Protein 3AJW (pdb70)

CATH classification: 1.10.287.1700

Sequence (134 aa):
QHGALETLKDLAEKEVDDAARLLGEMRRGCQQAEEQLKMLIDYQNEYRSNLNMGNGIASNRWINYQQFIQTLEKAIEQHRLQLTQWTQKVDLALKSWREKKQRLQAWQTLQDRQTAAALLAENRMDQKKMDEFA

Structure (mmCIF, N/CA/C/O backbone):
data_3AJW
#
_entry.id   3AJW
#
_cell.length_a   52.925
_cell.length_b   52.925
_cell.length_c   192.597
_cell.angle_alpha   90.00
_cell.angle_beta   90.00
_cell.angle_gamma   120.00
#
_symmetry.space_group_name_H-M   'P 65 2 2'
#
loop_
_entity.id
_entity.type
_entity.pdbx_description
1 polymer 'Flagellar fliJ protein'
2 non-polymer 'MERCURY (II) ION'
3 water water
#
loop_
_atom_site.group_PDB
_atom_site.id
_atom_site.type_symbol
_atom_site.label_atom_id
_atom_site.label_alt_id
_atom_site.label_comp_id
_atom_site.label_asym_id
_atom_site.label_entity_id
_atom_site.label_seq_id
_atom_site.pdbx_PDB_ins_code
_atom_site.Cartn_x
_atom_site.Cartn_y
_atom_site.Cartn_z
_atom_site.occupancy
_atom_site.B_iso_or_equiv
_atom_site.auth_seq_id
_atom_site.auth_comp_id
_atom_site.auth_asym_id
_atom_site.auth_atom_id
_atom_site.pdbx_PDB_model_num
ATOM 1 N N . GLN A 1 6 ? 15.521 11.813 76.685 1.00 75.04 3 GLN A N 1
ATOM 2 C CA . GLN A 1 6 ? 15.569 10.342 76.968 1.00 74.97 3 GLN A CA 1
ATOM 3 C C . GLN A 1 6 ? 14.493 9.891 77.932 1.00 74.34 3 GLN A C 1
ATOM 4 O O . GLN A 1 6 ? 13.908 8.836 77.775 1.00 74.56 3 GLN A O 1
ATOM 10 N N . HIS A 1 7 ? 14.270 10.686 78.964 1.00 73.19 4 HIS A N 1
ATOM 11 C CA . HIS A 1 7 ? 13.269 10.365 79.980 1.00 71.45 4 HIS A CA 1
ATOM 12 C C . HIS A 1 7 ? 11.951 9.933 79.309 1.00 68.89 4 HIS A C 1
ATOM 13 O O . HIS A 1 7 ? 11.742 10.133 78.108 1.00 69.23 4 HIS A O 1
ATOM 20 N N . GLY A 1 8 ? 11.069 9.322 80.087 1.00 65.80 5 GLY A N 1
ATOM 21 C CA . GLY A 1 8 ? 9.793 8.914 79.543 1.00 61.48 5 GLY A CA 1
ATOM 22 C C . GLY A 1 8 ? 8.672 9.534 80.355 1.00 58.31 5 GLY A C 1
ATOM 23 O O . GLY A 1 8 ? 8.921 10.349 81.257 1.00 58.74 5 GLY A O 1
ATOM 24 N N . ALA A 1 9 ? 7.436 9.146 80.068 1.00 54.11 6 ALA A N 1
ATOM 25 C CA . ALA A 1 9 ? 6.316 9.694 80.821 1.00 50.44 6 ALA A CA 1
ATOM 26 C C . ALA A 1 9 ? 6.427 9.374 82.310 1.00 47.69 6 ALA A C 1
ATOM 27 O O . ALA A 1 9 ? 6.539 10.267 83.161 1.00 46.96 6 ALA A O 1
ATOM 29 N N . LEU A 1 10 ? 6.407 8.078 82.599 1.00 44.42 7 LEU A N 1
ATOM 30 C CA . LEU A 1 10 ? 6.468 7.572 83.954 1.00 42.63 7 LEU A CA 1
ATOM 31 C C . LEU A 1 10 ? 7.767 7.888 84.666 1.00 41.23 7 LEU A C 1
ATOM 32 O O . LEU A 1 10 ? 7.755 8.403 85.784 1.00 39.32 7 LEU A O 1
ATOM 37 N N . GLU A 1 11 ? 8.884 7.591 84.011 1.00 39.13 8 GLU A N 1
ATOM 38 C CA . GLU A 1 11 ? 10.184 7.798 84.623 1.00 39.58 8 GLU A CA 1
ATOM 39 C C . GLU A 1 11 ? 10.441 9.191 85.168 1.00 37.49 8 GLU A C 1
ATOM 40 O O . GLU A 1 11 ? 10.948 9.332 86.277 1.00 37.51 8 GLU A O 1
ATOM 46 N N . THR A 1 12 ? 10.115 10.217 84.390 1.00 35.89 9 THR A N 1
ATOM 47 C CA . THR A 1 12 ? 10.332 11.588 84.829 1.00 35.26 9 THR A CA 1
ATOM 48 C C . THR A 1 12 ? 9.469 11.876 86.058 1.00 32.78 9 THR A C 1
ATOM 49 O O . THR A 1 12 ? 9.923 12.504 87.013 1.00 33.92 9 THR A O 1
ATOM 53 N N . LEU A 1 13 ? 8.228 11.402 86.027 1.00 29.72 10 LEU A N 1
ATOM 54 C CA . LEU A 1 13 ? 7.296 11.599 87.129 1.00 28.81 10 LEU A CA 1
ATOM 55 C C . LEU A 1 13 ? 7.706 10.783 88.348 1.00 28.01 10 LEU A C 1
ATOM 56 O O . LEU A 1 13 ? 7.574 11.234 89.482 1.00 25.72 10 LEU A O 1
ATOM 61 N N . LYS A 1 14 ? 8.204 9.579 88.104 1.00 27.28 11 LYS A N 1
ATOM 62 C CA . LYS A 1 14 ? 8.640 8.714 89.186 1.00 27.42 11 LYS A CA 1
ATOM 63 C C . LYS A 1 14 ? 9.886 9.315 89.822 1.00 26.34 11 LYS A C 1
ATOM 64 O O . LYS A 1 14 ? 10.032 9.308 91.041 1.00 26.99 11 LYS A O 1
ATOM 70 N N . ASP A 1 15 ? 10.779 9.844 88.992 1.00 24.03 12 ASP A N 1
ATOM 71 C CA . ASP A 1 15 ? 11.998 10.460 89.500 1.00 25.31 12 ASP A CA 1
ATOM 72 C C . ASP A 1 15 ? 11.662 11.653 90.393 1.00 24.11 12 ASP A C 1
ATOM 73 O O . ASP A 1 15 ? 12.303 11.868 91.420 1.00 25.01 12 ASP A O 1
ATOM 78 N N . LEU A 1 16 ? 10.655 12.426 90.007 1.00 21.58 13 LEU A N 1
ATOM 79 C CA . LEU A 1 16 ? 10.267 13.575 90.810 1.00 21.47 13 LEU A CA 1
ATOM 80 C C . LEU A 1 16 ? 9.688 13.101 92.136 1.00 21.57 13 LEU A C 1
ATOM 81 O O . LEU A 1 16 ? 10.017 13.641 93.188 1.00 22.44 13 LEU A O 1
ATOM 86 N N . ALA A 1 17 ? 8.824 12.090 92.075 1.00 20.24 14 ALA A N 1
ATOM 87 C CA . ALA A 1 17 ? 8.194 11.548 93.272 1.00 21.31 14 ALA A CA 1
ATOM 88 C C . ALA A 1 17 ? 9.241 11.026 94.248 1.00 23.06 14 ALA A C 1
ATOM 89 O O . ALA A 1 17 ? 9.112 11.185 95.460 1.00 24.23 14 ALA A O 1
ATOM 91 N N . GLU A 1 18 ? 10.271 10.394 93.702 1.00 22.22 15 GLU A N 1
ATOM 92 C CA . GLU A 1 18 ? 11.352 9.826 94.494 1.00 23.57 15 GLU A CA 1
ATOM 93 C C . GLU A 1 18 ? 12.087 10.953 95.211 1.00 22.09 15 GLU A C 1
ATOM 94 O O . GLU A 1 18 ? 12.425 10.844 96.389 1.00 19.99 15 GLU A O 1
ATOM 100 N N . LYS A 1 19 ? 12.339 12.036 94.486 1.00 21.61 16 LYS A N 1
ATOM 101 C CA . LYS A 1 19 ? 13.021 13.184 95.063 1.00 22.79 16 LYS A CA 1
ATOM 102 C C . LYS A 1 19 ? 12.166 13.829 96.150 1.00 20.62 16 LYS A C 1
ATOM 103 O O . LYS A 1 19 ? 12.686 14.264 97.178 1.00 19.18 16 LYS A O 1
ATOM 109 N N . GLU A 1 20 ? 10.857 13.897 95.919 1.00 18.27 17 GLU A N 1
ATOM 110 C CA . GLU A 1 20 ? 9.945 14.472 96.903 1.00 19.92 17 GLU A CA 1
ATOM 111 C C . GLU A 1 20 ? 9.986 13.631 98.178 1.00 20.19 17 GLU A C 1
ATOM 112 O O . GLU A 1 20 ? 9.966 14.167 99.292 1.00 20.71 17 GLU A O 1
ATOM 118 N N . VAL A 1 21 ? 10.049 12.312 98.003 1.00 19.40 18 VAL A N 1
ATOM 119 C CA . VAL A 1 21 ? 10.117 11.375 99.127 1.00 18.46 18 VAL A CA 1
ATOM 120 C C . VAL A 1 21 ? 11.385 11.601 99.941 1.00 16.60 18 VAL A C 1
ATOM 121 O O . VAL A 1 21 ? 11.341 11.699 101.169 1.00 17.05 18 VAL A O 1
ATOM 125 N N . ASP A 1 22 ? 12.516 11.663 99.248 1.00 17.07 19 ASP A N 1
ATOM 126 C CA . ASP A 1 22 ? 13.800 11.881 99.906 1.00 18.61 19 ASP A CA 1
ATOM 127 C C . ASP A 1 22 ? 13.786 13.206 100.652 1.00 17.35 19 ASP A C 1
ATOM 128 O O . ASP A 1 22 ? 14.246 13.289 101.785 1.00 16.28 19 ASP A O 1
ATOM 133 N N . ASP A 1 23 ? 13.270 14.240 99.995 1.00 17.04 20 ASP A N 1
ATOM 134 C CA . ASP A 1 23 ? 13.170 15.562 100.603 1.00 18.95 20 ASP A CA 1
ATOM 135 C C . ASP A 1 23 ? 12.313 15.492 101.867 1.00 17.23 20 ASP A C 1
ATOM 136 O O . ASP A 1 23 ? 12.673 16.043 102.907 1.00 17.36 20 ASP A O 1
ATOM 141 N N . ALA A 1 24 ? 11.181 14.801 101.773 1.00 16.03 21 ALA A N 1
ATOM 142 C CA . ALA A 1 24 ? 10.271 14.684 102.910 1.00 14.85 21 ALA A CA 1
ATOM 143 C C . ALA A 1 24 ? 10.907 13.937 104.082 1.00 15.31 21 ALA A C 1
ATOM 144 O O . ALA A 1 24 ? 10.704 14.304 105.243 1.00 15.71 21 ALA A O 1
ATOM 146 N N . ALA A 1 25 ? 11.682 12.899 103.781 1.00 14.19 22 ALA A N 1
ATOM 147 C CA . ALA A 1 25 ? 12.361 12.130 104.823 1.00 16.94 22 ALA A CA 1
ATOM 148 C C . ALA A 1 25 ? 13.390 13.015 105.536 1.00 16.24 22 ALA A C 1
ATOM 149 O O . ALA A 1 25 ? 13.536 12.955 106.755 1.00 16.85 22 ALA A O 1
ATOM 151 N N . ARG A 1 26 ? 14.117 13.829 104.782 1.00 16.91 23 ARG A N 1
ATOM 152 C CA . ARG A 1 26 ? 15.086 14.706 105.428 1.00 21.74 23 ARG A CA 1
ATOM 153 C C . ARG A 1 26 ? 14.370 15.743 106.277 1.00 18.26 23 ARG A C 1
ATOM 154 O O . ARG A 1 26 ? 14.815 16.067 107.375 1.00 18.80 23 ARG A O 1
ATOM 162 N N . LEU A 1 27 ? 13.257 16.261 105.773 1.00 16.94 24 LEU A N 1
ATOM 163 C CA . LEU A 1 27 ? 12.505 17.248 106.534 1.00 16.58 24 LEU A CA 1
ATOM 164 C C . LEU A 1 27 ? 12.033 16.581 107.825 1.00 16.86 24 LEU A C 1
ATOM 165 O O . LEU A 1 27 ? 12.131 17.157 108.912 1.00 16.57 24 LEU A O 1
ATOM 170 N N . LEU A 1 28 ? 11.528 15.357 107.705 1.00 16.29 25 LEU A N 1
ATOM 171 C CA . LEU A 1 28 ? 11.051 14.636 108.878 1.00 17.51 25 LEU A CA 1
ATOM 172 C C . LEU A 1 28 ? 12.199 14.472 109.862 1.00 17.01 25 LEU A C 1
ATOM 173 O O . LEU A 1 28 ? 12.021 14.660 111.061 1.00 18.38 25 LEU A O 1
ATOM 178 N N . GLY A 1 29 ? 13.381 14.144 109.344 1.00 17.79 26 GLY A N 1
ATOM 179 C CA . GLY A 1 29 ? 14.550 13.978 110.195 1.00 16.27 26 GLY A CA 1
ATOM 180 C C . GLY A 1 29 ? 14.887 15.249 110.957 1.00 16.87 26 GLY A C 1
ATOM 181 O O . GLY A 1 29 ? 15.206 15.213 112.147 1.00 15.13 26 GLY A O 1
ATOM 182 N N . GLU A 1 30 ? 14.838 16.381 110.262 1.00 16.42 27 GLU A N 1
ATOM 183 C CA . GLU A 1 30 ? 15.123 17.664 110.887 1.00 15.94 27 GLU A CA 1
ATOM 184 C C . GLU A 1 30 ? 14.088 17.958 111.979 1.00 15.31 27 GLU A C 1
ATOM 185 O O . GLU A 1 30 ? 14.436 18.363 113.085 1.00 14.40 27 GLU A O 1
ATOM 191 N N . MET A 1 31 ? 12.814 17.745 111.676 1.00 12.26 28 MET A N 1
ATOM 192 C CA . MET A 1 31 ? 11.768 17.999 112.666 1.00 15.18 28 MET A CA 1
ATOM 193 C C . MET A 1 31 ? 11.900 17.109 113.905 1.00 18.22 28 MET A C 1
ATOM 194 O O . MET A 1 31 ? 11.713 17.565 115.038 1.00 16.85 28 MET A O 1
ATOM 199 N N . ARG A 1 32 ? 12.236 15.841 113.693 1.00 18.03 29 ARG A N 1
ATOM 200 C CA . ARG A 1 32 ? 12.382 14.922 114.813 1.00 18.98 29 ARG A CA 1
ATOM 201 C C . ARG A 1 32 ? 13.565 15.287 115.704 1.00 17.76 29 ARG A C 1
ATOM 202 O O . ARG A 1 32 ? 13.459 15.245 116.927 1.00 17.06 29 ARG A O 1
ATOM 210 N N . ARG A 1 33 ? 14.696 15.625 115.091 1.00 19.52 30 ARG A N 1
ATOM 211 C CA . ARG A 1 33 ? 15.872 16.001 115.858 1.00 20.06 30 ARG A CA 1
ATOM 212 C C . ARG A 1 33 ? 15.573 17.268 116.643 1.00 19.90 30 ARG A C 1
ATOM 213 O O . ARG A 1 33 ? 15.998 17.415 117.788 1.00 18.78 30 ARG A O 1
ATOM 221 N N . GLY A 1 34 ? 14.826 18.178 116.027 1.00 17.48 31 GLY A N 1
ATOM 222 C CA . GLY A 1 34 ? 14.483 19.415 116.699 1.00 16.23 31 GLY A CA 1
ATOM 223 C C . GLY A 1 34 ? 13.571 19.190 117.890 1.00 16.53 31 GLY A C 1
ATOM 224 O O . GLY A 1 34 ? 13.749 19.811 118.942 1.00 15.17 31 GLY A O 1
ATOM 225 N N . CYS A 1 35 ? 12.599 18.294 117.719 1.00 13.92 32 CYS A N 1
ATOM 226 C CA . CYS A 1 35 ? 11.623 17.970 118.767 1.00 16.99 32 CYS A CA 1
ATOM 227 C C . CYS A 1 35 ? 12.288 17.270 119.951 1.00 16.23 32 CYS A C 1
ATOM 228 O O . CYS A 1 35 ? 11.924 17.495 121.106 1.00 14.49 32 CYS A O 1
ATOM 231 N N . GLN A 1 36 ? 13.260 16.416 119.647 1.00 18.17 33 GLN A N 1
ATOM 232 C CA . GLN A 1 36 ? 14.007 15.683 120.664 1.00 20.02 33 GLN A CA 1
ATOM 233 C C . GLN A 1 36 ? 14.895 16.641 121.465 1.00 21.11 33 GLN A C 1
ATOM 234 O O . GLN A 1 36 ? 15.057 16.495 122.677 1.00 19.85 33 GLN A O 1
ATOM 240 N N . GLN A 1 37 ? 15.484 17.613 120.782 1.00 20.82 34 GLN A N 1
ATOM 241 C CA . GLN A 1 37 ? 16.340 18.572 121.464 1.00 22.92 34 GLN A CA 1
ATOM 242 C C . GLN A 1 37 ? 15.486 19.503 122.333 1.00 20.89 34 GLN A C 1
ATOM 243 O O . GLN A 1 37 ? 15.869 19.842 123.451 1.00 22.93 34 GLN A O 1
ATOM 249 N N . ALA A 1 38 ? 14.320 19.897 121.830 1.00 20.81 35 ALA A N 1
ATOM 250 C CA . ALA A 1 38 ? 13.424 20.776 122.583 1.00 21.21 35 ALA A CA 1
ATOM 251 C C . ALA A 1 38 ? 12.977 20.104 123.880 1.00 22.89 35 ALA A C 1
ATOM 252 O O . ALA A 1 38 ? 12.816 20.754 124.909 1.00 20.53 35 ALA A O 1
ATOM 254 N N . GLU A 1 39 ? 12.771 18.794 123.819 1.00 23.63 36 GLU A N 1
ATOM 255 C CA . GLU A 1 39 ? 12.336 18.035 124.982 1.00 25.74 36 GLU A CA 1
ATOM 256 C C . GLU A 1 39 ? 13.475 17.896 125.997 1.00 27.35 36 GLU A C 1
ATOM 257 O O . GLU A 1 39 ? 13.238 17.922 127.206 1.00 28.24 36 GLU A O 1
ATOM 263 N N . GLU A 1 40 ? 14.704 17.760 125.501 1.00 27.92 37 GLU A N 1
ATOM 264 C CA . GLU A 1 40 ? 15.874 17.628 126.365 1.00 29.84 37 GLU A CA 1
ATOM 265 C C . GLU A 1 40 ? 16.110 18.950 127.083 1.00 29.38 37 GLU A C 1
ATOM 266 O O . GLU A 1 40 ? 16.434 18.971 128.270 1.00 29.74 37 GLU A O 1
ATOM 272 N N . GLN A 1 41 ? 15.956 20.054 126.358 1.00 25.76 38 GLN A N 1
ATOM 273 C CA . GLN A 1 41 ? 16.144 21.371 126.955 1.00 25.73 38 GLN A CA 1
ATOM 274 C C . GLN A 1 41 ? 15.080 21.611 128.025 1.00 26.64 38 GLN A C 1
ATOM 275 O O . GLN A 1 41 ? 15.378 22.128 129.100 1.00 25.73 38 GLN A O 1
ATOM 281 N N . LEU A 1 42 ? 13.837 21.245 127.721 1.00 25.33 39 LEU A N 1
ATOM 282 C CA . LEU A 1 42 ? 12.744 21.413 128.673 1.00 27.82 39 LEU A CA 1
ATOM 283 C C . LEU A 1 42 ? 13.020 20.552 129.902 1.00 30.38 39 LEU A C 1
ATOM 284 O O . LEU A 1 42 ? 12.835 20.988 131.039 1.00 29.89 39 LEU A O 1
ATOM 289 N N . LYS A 1 43 ? 13.467 19.328 129.654 1.00 31.71 40 LYS A N 1
ATOM 290 C CA . LYS A 1 43 ? 13.786 18.383 130.713 1.00 34.21 40 LYS A CA 1
ATOM 291 C C . LYS A 1 43 ? 14.816 18.952 131.682 1.00 33.31 40 LYS A C 1
ATOM 292 O O . LYS A 1 43 ? 14.633 18.889 132.895 1.00 34.05 40 LYS A O 1
ATOM 298 N N . MET A 1 44 ? 15.896 19.504 131.140 1.00 32.61 41 MET A N 1
ATOM 299 C CA . MET A 1 44 ? 16.957 20.088 131.949 1.00 34.74 41 MET A CA 1
ATOM 300 C C . MET A 1 44 ? 16.423 21.175 132.872 1.00 34.08 41 MET A C 1
ATOM 301 O O . MET A 1 44 ? 16.826 21.267 134.031 1.00 32.39 41 MET A O 1
ATOM 306 N N . LEU A 1 45 ? 15.524 22.004 132.352 1.00 31.14 42 LEU A N 1
ATOM 307 C CA . LEU A 1 45 ? 14.958 23.085 133.149 1.00 32.07 42 LEU A CA 1
ATOM 308 C C . LEU A 1 45 ? 14.112 22.559 134.295 1.00 32.07 42 LEU A C 1
ATOM 309 O O . LEU A 1 45 ? 14.186 23.068 135.411 1.00 30.48 42 LEU A O 1
ATOM 314 N N . ILE A 1 46 ? 13.313 21.536 134.025 1.00 3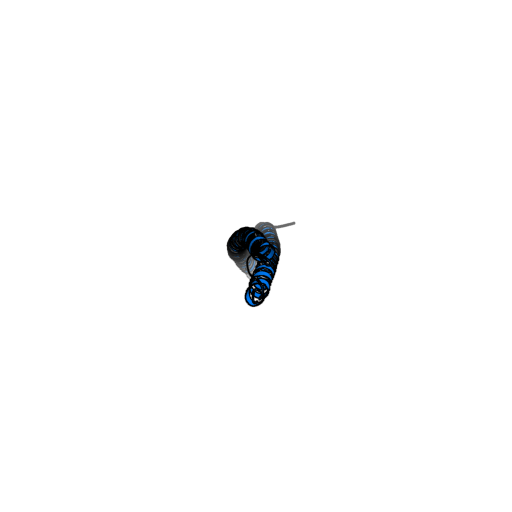3.00 43 ILE A N 1
ATOM 315 C CA . ILE A 1 46 ? 12.473 20.975 135.070 1.00 37.69 43 ILE A CA 1
ATOM 316 C C . ILE A 1 46 ? 13.325 20.313 136.154 1.00 38.90 43 ILE A C 1
ATOM 317 O O . ILE A 1 46 ? 12.960 20.336 137.328 1.00 39.49 43 ILE A O 1
ATOM 322 N N . ASP A 1 47 ? 14.462 19.737 135.769 1.00 39.35 44 ASP A N 1
ATOM 323 C CA . ASP A 1 47 ? 15.349 19.117 136.747 1.00 41.86 44 ASP A CA 1
ATOM 324 C C . ASP A 1 47 ? 15.993 20.219 137.579 1.00 43.91 44 ASP A C 1
ATOM 325 O O . ASP A 1 47 ? 16.124 20.099 138.797 1.00 45.41 44 ASP A O 1
ATOM 330 N N . TYR A 1 48 ? 16.400 21.290 136.905 1.00 45.29 45 TYR A N 1
ATOM 331 C CA . TYR A 1 48 ? 17.019 22.428 137.569 1.00 47.46 45 TYR A CA 1
ATOM 332 C C . TYR A 1 48 ? 16.029 22.938 138.606 1.00 47.51 45 TYR A C 1
ATOM 333 O O . TYR A 1 48 ? 16.400 23.275 139.729 1.00 47.16 45 TYR A O 1
ATOM 342 N N . GLN A 1 49 ? 14.759 22.972 138.218 1.00 48.24 46 GLN A N 1
ATOM 343 C CA . GLN A 1 49 ? 13.700 23.436 139.098 1.00 48.98 46 GLN A CA 1
ATOM 344 C C . GLN A 1 49 ? 13.560 22.542 140.321 1.00 51.02 46 GLN A C 1
ATOM 345 O O . GLN A 1 49 ? 13.553 23.025 141.452 1.00 50.79 46 GLN A O 1
ATOM 351 N N . ASN A 1 50 ? 13.438 21.238 140.094 1.00 52.26 47 ASN A N 1
ATOM 352 C CA . ASN A 1 50 ? 13.286 20.305 141.201 1.00 53.82 47 ASN A CA 1
ATOM 353 C C . ASN A 1 50 ? 14.475 20.325 142.154 1.00 54.26 47 ASN A C 1
ATOM 354 O O . ASN A 1 50 ? 14.293 20.389 143.368 1.00 54.28 47 ASN A O 1
ATOM 359 N N . GLU A 1 51 ? 15.686 20.275 141.609 1.00 55.42 48 GLU A N 1
ATOM 360 C CA . GLU A 1 51 ? 16.890 20.294 142.433 1.00 56.91 48 GLU A CA 1
ATOM 361 C C . GLU A 1 51 ? 16.929 21.580 143.244 1.00 58.69 48 GLU A C 1
ATOM 362 O O . GLU A 1 51 ? 17.342 21.586 144.404 1.00 58.64 48 GLU A O 1
ATOM 364 N N . TYR A 1 52 ? 16.500 22.670 142.621 1.00 60.35 49 TYR A N 1
ATOM 365 C CA . TYR A 1 52 ? 16.477 23.965 143.280 1.00 61.81 49 TYR A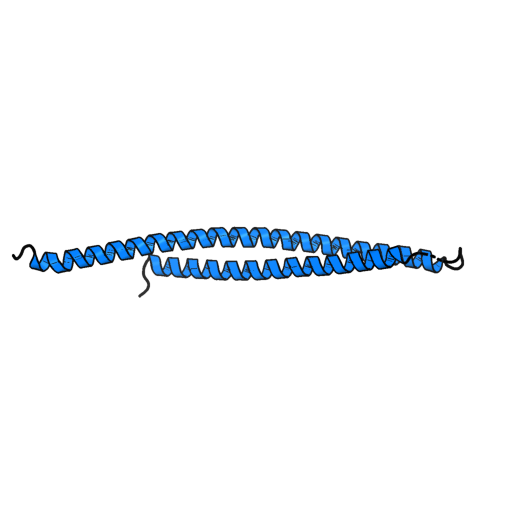 CA 1
ATOM 366 C C . TYR A 1 52 ? 15.473 23.916 144.426 1.00 63.56 49 TYR A C 1
ATOM 367 O O . TYR A 1 52 ? 15.710 24.470 145.496 1.00 63.77 49 TYR A O 1
ATOM 376 N N . ARG A 1 53 ? 14.352 23.241 144.192 1.00 65.61 50 ARG A N 1
ATOM 377 C CA . ARG A 1 53 ? 13.307 23.115 145.200 1.00 67.68 50 ARG A CA 1
ATOM 378 C C . ARG A 1 53 ? 13.683 22.166 146.337 1.00 69.17 50 ARG A C 1
ATOM 379 O O . ARG A 1 53 ? 13.732 22.573 147.496 1.00 69.64 50 ARG A O 1
ATOM 387 N N . SER A 1 54 ? 13.933 20.901 146.003 1.00 70.89 51 SER A N 1
ATOM 388 C CA . SER A 1 54 ? 14.314 19.888 146.989 1.00 72.30 51 SER A CA 1
ATOM 389 C C . SER A 1 54 ? 15.361 20.472 147.937 1.00 72.89 51 SER A C 1
ATOM 390 O O . SER A 1 54 ? 15.510 20.033 149.083 1.00 73.11 51 SER A O 1
ATOM 393 N N . ASN A 1 55 ? 16.065 21.478 147.423 1.00 73.28 52 ASN A N 1
ATOM 394 C CA . ASN A 1 55 ? 17.144 22.211 148.091 1.00 73.56 52 ASN A CA 1
ATOM 395 C C . ASN A 1 55 ? 16.713 23.327 149.030 1.00 73.42 52 ASN A C 1
ATOM 396 O O . ASN A 1 55 ? 17.488 23.749 149.893 1.00 73.80 52 ASN A O 1
ATOM 401 N N . LEU A 1 56 ? 15.509 23.844 148.828 1.00 72.22 53 LEU A N 1
ATOM 402 C CA . LEU A 1 56 ? 15.044 24.960 149.619 1.00 70.88 53 LEU A CA 1
ATOM 403 C C . LEU A 1 56 ? 14.761 24.611 151.078 1.00 70.20 53 LEU A C 1
ATOM 404 O O . LEU A 1 56 ? 13.732 25.020 151.624 1.00 70.66 53 LEU A O 1
ATOM 409 N N . ASN A 1 57 ? 15.651 23.849 151.714 1.00 69.00 54 ASN A N 1
ATOM 410 C CA . ASN A 1 57 ? 15.446 23.544 153.123 1.00 67.94 54 ASN A CA 1
ATOM 411 C C . ASN A 1 57 ? 16.719 23.779 153.918 1.00 68.01 54 ASN A C 1
ATOM 412 O O . ASN A 1 57 ? 16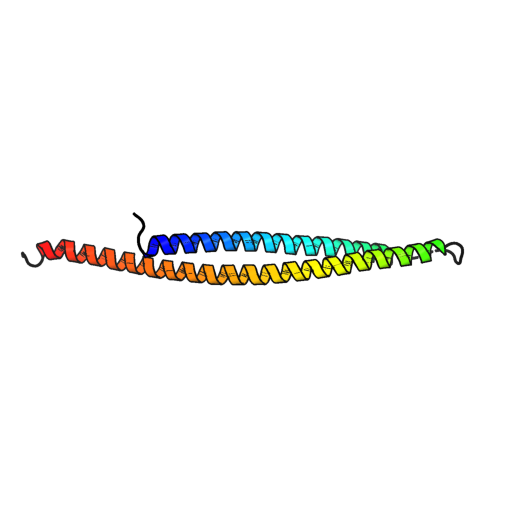.648 24.355 155.040 1.00 68.12 54 ASN A O 1
ATOM 417 N N . MET A 1 60 ? 16.753 29.004 156.288 1.00 80.62 57 MET A N 1
ATOM 418 C CA . MET A 1 60 ? 17.581 28.899 157.481 1.00 80.46 57 MET A CA 1
ATOM 419 C C . MET A 1 60 ? 17.029 29.804 158.568 1.00 79.97 57 MET A C 1
ATOM 420 O O . MET A 1 60 ? 16.460 29.326 159.554 1.00 80.51 57 MET A O 1
ATOM 425 N N . GLY A 1 61 ? 17.170 31.114 158.372 1.00 78.84 58 GLY A N 1
ATOM 426 C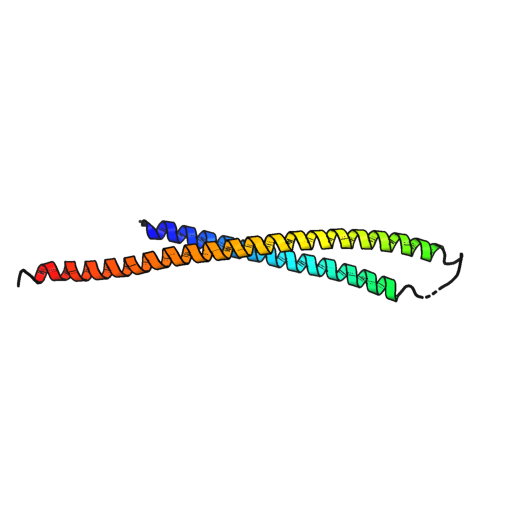 CA . GLY A 1 61 ? 16.670 32.058 159.359 1.00 77.61 58 GLY A CA 1
ATOM 427 C C . GLY A 1 61 ? 15.359 32.719 158.999 1.00 76.63 58 GLY A C 1
ATOM 428 O O . GLY A 1 61 ? 14.672 32.286 158.081 1.00 77.02 58 GLY A O 1
ATOM 429 N N . ASN A 1 62 ? 15.002 33.754 159.753 1.00 75.31 59 ASN A N 1
ATOM 430 C CA . ASN A 1 62 ? 13.755 34.507 159.538 1.00 73.60 59 ASN A CA 1
ATOM 431 C C . ASN A 1 62 ? 14.050 35.725 158.647 1.00 71.80 59 ASN A C 1
ATOM 432 O O . ASN A 1 62 ? 14.502 35.565 157.505 1.00 71.82 59 ASN A O 1
ATOM 437 N N . GLY A 1 63 ? 13.805 36.931 159.163 1.00 69.30 60 GLY A N 1
ATOM 438 C CA . GLY A 1 63 ? 14.080 38.117 158.374 1.00 66.28 60 GLY A CA 1
ATOM 439 C C . GLY A 1 63 ? 15.522 38.148 157.900 1.00 63.98 60 GLY A C 1
ATOM 440 O O . GLY A 1 63 ? 15.858 38.789 156.906 1.00 63.41 60 GLY A O 1
ATOM 441 N N . ILE A 1 64 ? 16.374 37.431 158.623 1.00 62.39 61 ILE A N 1
ATOM 442 C CA . ILE A 1 64 ? 17.793 37.343 158.306 1.00 60.22 61 ILE A CA 1
ATOM 443 C C . ILE A 1 64 ? 18.012 36.638 156.976 1.00 57.81 61 ILE A C 1
ATOM 444 O O . ILE A 1 64 ? 18.866 37.037 156.187 1.00 58.50 61 ILE A O 1
ATOM 449 N N . ALA A 1 65 ? 17.244 35.580 156.740 1.00 53.89 62 ALA A N 1
ATOM 450 C CA . ALA A 1 65 ? 17.342 34.814 155.505 1.00 49.68 62 ALA A CA 1
ATOM 451 C C . ALA A 1 65 ? 16.215 35.259 154.587 1.00 46.63 62 ALA A C 1
ATOM 452 O O . ALA A 1 65 ? 15.775 34.521 153.706 1.00 45.09 62 ALA A O 1
ATOM 454 N N . SER A 1 66 ? 15.750 36.481 154.817 1.00 42.51 63 SER A N 1
ATOM 455 C CA . SER A 1 66 ? 14.678 37.061 154.026 1.00 38.22 63 SER A CA 1
ATOM 456 C C . SER A 1 66 ? 15.169 37.218 152.594 1.00 36.19 63 SER A C 1
ATOM 457 O O . SER A 1 66 ? 14.420 36.997 151.643 1.00 34.78 63 SER A O 1
ATOM 460 N N . ASN A 1 67 ? 16.435 37.601 152.452 1.00 33.55 64 ASN A N 1
ATOM 461 C CA . ASN A 1 67 ? 17.036 37.776 151.137 1.00 33.02 64 ASN A CA 1
ATOM 462 C C . ASN A 1 67 ? 16.883 36.475 150.356 1.00 32.14 64 ASN A C 1
ATOM 463 O O . ASN A 1 67 ? 16.760 36.478 149.134 1.00 28.12 64 ASN A O 1
ATOM 468 N N . ARG A 1 68 ? 16.879 35.366 151.087 1.00 32.52 65 ARG A N 1
ATOM 469 C CA . ARG A 1 68 ? 16.734 34.041 150.499 1.00 34.39 65 ARG A CA 1
ATOM 470 C C . ARG A 1 68 ? 15.318 33.812 149.980 1.00 33.07 65 ARG A C 1
ATOM 471 O O . ARG A 1 68 ? 15.131 33.305 148.873 1.00 31.22 65 ARG A O 1
ATOM 479 N N . TRP A 1 69 ? 14.323 34.171 150.789 1.00 31.96 66 TRP A N 1
ATOM 480 C CA . TRP A 1 69 ? 12.930 34.018 150.383 1.00 31.24 66 TRP A CA 1
ATOM 481 C C . TRP A 1 69 ? 12.745 34.830 149.107 1.00 29.75 66 TRP A C 1
ATOM 482 O O . TRP A 1 69 ? 12.121 34.374 148.147 1.00 29.35 66 TRP A O 1
ATOM 493 N N . ILE A 1 70 ? 13.301 36.040 149.110 1.00 27.18 67 ILE A N 1
ATOM 494 C CA . ILE A 1 70 ? 13.205 36.940 147.968 1.00 27.24 67 ILE A CA 1
ATOM 495 C C . ILE A 1 70 ? 13.868 36.359 146.723 1.00 27.51 67 ILE A C 1
ATOM 496 O O . ILE A 1 70 ? 13.263 36.343 145.653 1.00 26.82 67 ILE A O 1
ATOM 501 N N . ASN A 1 71 ? 15.107 35.887 146.870 1.00 27.40 68 ASN A N 1
ATOM 502 C CA . ASN A 1 71 ? 15.843 35.302 145.756 1.00 29.73 68 ASN A CA 1
ATOM 503 C C . ASN A 1 71 ? 15.052 34.128 145.204 1.00 31.06 68 ASN A C 1
ATOM 504 O O . ASN A 1 71 ? 14.948 33.943 143.993 1.00 30.45 68 ASN A O 1
ATOM 509 N N . TYR A 1 72 ? 14.507 33.330 146.114 1.00 32.01 69 TYR A N 1
ATOM 510 C CA . TYR A 1 72 ? 13.726 32.163 145.743 1.00 33.77 69 TYR A CA 1
ATOM 511 C C . TYR A 1 72 ? 12.569 32.531 144.823 1.00 33.05 69 TYR A C 1
ATOM 512 O O . TYR A 1 72 ? 12.426 31.968 143.737 1.00 32.09 69 TYR A O 1
ATOM 521 N N . GLN A 1 73 ? 11.744 33.477 145.262 1.00 33.42 70 GLN A N 1
ATOM 522 C CA . GLN A 1 73 ? 10.593 33.906 144.480 1.00 35.03 70 GLN A CA 1
ATOM 523 C C . GLN A 1 73 ? 10.969 34.415 143.103 1.00 35.17 70 GLN A C 1
ATOM 524 O O . GLN A 1 73 ? 10.352 34.044 142.108 1.00 35.12 70 GLN A O 1
ATOM 530 N N . GLN A 1 74 ? 11.976 35.276 143.045 1.00 34.91 71 GLN A N 1
ATOM 531 C CA . GLN A 1 74 ? 12.406 35.829 141.776 1.00 33.67 71 GLN A CA 1
ATOM 532 C C . GLN A 1 74 ? 12.919 34.754 140.829 1.00 32.28 71 GLN A C 1
ATOM 533 O O . GLN A 1 74 ? 12.567 34.734 139.649 1.00 31.40 71 GLN A O 1
ATOM 539 N N . PHE A 1 75 ? 13.746 33.853 141.339 1.00 31.36 72 PHE A N 1
ATOM 540 C CA . PHE A 1 75 ? 14.289 32.811 140.484 1.00 31.10 72 PHE A CA 1
ATOM 541 C C . PHE A 1 75 ? 13.236 31.833 139.965 1.00 30.77 72 PHE A C 1
ATOM 542 O O . PHE A 1 75 ? 13.208 31.504 138.777 1.00 30.22 72 PHE A O 1
ATOM 550 N N . ILE A 1 76 ? 12.377 31.364 140.859 1.00 30.24 73 ILE A N 1
ATOM 551 C CA . ILE A 1 76 ? 11.341 30.417 140.483 1.00 31.27 73 ILE A CA 1
ATOM 552 C C . ILE A 1 76 ? 10.452 31.004 139.381 1.00 30.44 73 ILE A C 1
ATOM 553 O O . ILE A 1 76 ? 10.087 30.313 138.429 1.00 28.31 73 ILE A O 1
ATOM 558 N N . GLN A 1 77 ? 10.113 32.282 139.511 1.00 29.51 74 GLN A N 1
ATOM 559 C CA . GLN A 1 77 ? 9.294 32.951 138.511 1.00 30.52 74 GLN A CA 1
ATOM 560 C C . GLN A 1 77 ? 10.047 33.023 137.185 1.00 28.59 74 GLN A C 1
ATOM 561 O O . GLN A 1 77 ? 9.464 32.854 136.119 1.00 26.70 74 GLN A O 1
ATOM 567 N N . THR A 1 78 ? 11.347 33.282 137.254 1.00 24.94 75 THR A N 1
ATOM 568 C CA . THR A 1 78 ? 12.147 33.384 136.044 1.00 26.57 75 THR A CA 1
ATOM 569 C C . THR A 1 78 ? 12.246 32.014 135.383 1.00 24.95 75 THR A C 1
ATOM 570 O O . THR A 1 78 ? 12.111 31.888 134.166 1.00 22.83 75 THR A O 1
ATOM 574 N N . LEU A 1 79 ? 12.467 30.989 136.198 1.00 25.17 76 LEU A N 1
ATOM 575 C CA . LEU A 1 79 ? 12.572 29.633 135.688 1.00 26.16 76 LEU A CA 1
ATOM 576 C C . LEU A 1 79 ? 11.238 29.156 135.099 1.00 28.00 76 LEU A C 1
ATOM 577 O O . LEU A 1 79 ? 11.210 28.551 134.025 1.00 26.28 76 LEU A O 1
ATOM 582 N N . GLU A 1 80 ? 10.136 29.426 135.795 1.00 27.55 77 GLU A N 1
ATOM 583 C CA . GLU A 1 80 ? 8.827 29.004 135.304 1.00 31.12 77 GLU A CA 1
ATOM 584 C C . GLU A 1 80 ? 8.561 29.616 133.939 1.00 31.60 77 GLU A C 1
ATOM 585 O O . GLU A 1 80 ? 7.962 28.991 133.063 1.00 31.88 77 GLU A O 1
ATOM 591 N N . LYS A 1 81 ? 9.011 30.852 133.773 1.00 31.36 78 LYS A N 1
ATOM 592 C CA . LYS A 1 81 ? 8.852 31.577 132.523 1.00 31.14 78 LYS A CA 1
ATOM 593 C C . LYS A 1 81 ? 9.580 30.842 131.401 1.00 30.69 78 LYS A C 1
ATOM 594 O O . LYS A 1 81 ? 9.061 30.687 130.291 1.00 29.96 78 LYS A O 1
ATOM 600 N N . ALA A 1 82 ? 10.796 30.400 131.701 1.00 27.77 79 ALA A N 1
ATOM 601 C CA . ALA A 1 82 ? 11.606 29.679 130.733 1.00 26.63 79 ALA A CA 1
ATOM 602 C C . ALA A 1 82 ? 10.926 28.355 130.391 1.00 24.88 79 ALA A C 1
ATOM 603 O O . ALA A 1 82 ? 10.837 27.969 129.230 1.00 22.65 79 ALA A O 1
ATOM 605 N N . ILE A 1 83 ? 10.446 27.665 131.418 1.00 24.82 80 ILE A N 1
ATOM 606 C CA . ILE A 1 83 ? 9.778 26.388 131.225 1.00 25.02 80 ILE A CA 1
ATOM 607 C C . ILE A 1 83 ? 8.552 26.530 130.330 1.00 25.44 80 ILE A C 1
ATOM 608 O O . ILE A 1 83 ? 8.341 25.711 129.440 1.00 23.55 80 ILE A O 1
ATOM 613 N N . GLU A 1 84 ? 7.760 27.578 130.544 1.00 25.32 81 GLU A N 1
ATOM 614 C CA . GLU A 1 84 ? 6.568 27.795 129.733 1.00 27.40 81 GLU A CA 1
ATOM 615 C C . GLU A 1 84 ? 6.932 27.998 128.264 1.00 27.16 81 GLU A C 1
ATOM 616 O O . GLU A 1 84 ? 6.288 27.438 127.374 1.00 26.46 81 GLU A O 1
ATOM 622 N N . GLN A 1 85 ? 7.957 28.804 128.006 1.00 25.23 82 GLN A N 1
ATOM 623 C CA . GLN A 1 85 ? 8.375 29.046 126.631 1.00 26.17 82 GLN A CA 1
ATOM 624 C C . GLN A 1 85 ? 8.900 27.778 125.963 1.00 22.28 82 GLN A C 1
ATOM 625 O O . GLN A 1 85 ? 8.647 27.541 124.784 1.00 21.80 82 GLN A O 1
ATOM 631 N N . HIS A 1 86 ? 9.641 26.969 126.709 1.00 19.67 83 HIS A N 1
ATOM 632 C CA . HIS A 1 86 ? 10.178 25.738 126.147 1.00 22.47 83 HIS A CA 1
ATOM 633 C C . HIS A 1 86 ? 9.081 24.703 125.933 1.00 24.29 83 HIS A C 1
ATOM 634 O O . HIS A 1 86 ? 9.139 23.914 124.987 1.00 24.76 83 HIS A O 1
ATOM 641 N N . ARG A 1 87 ? 8.078 24.709 126.803 1.00 24.65 84 ARG A N 1
ATOM 642 C CA . ARG A 1 87 ? 6.963 23.782 126.653 1.00 26.06 84 ARG A CA 1
ATOM 643 C C . ARG A 1 87 ? 6.281 24.171 125.347 1.00 24.92 84 ARG A C 1
ATOM 644 O O . ARG A 1 87 ? 5.952 23.321 124.530 1.00 24.30 84 ARG A O 1
ATOM 652 N N . LEU A 1 88 ? 6.093 25.471 125.148 1.00 24.33 85 LEU A N 1
ATOM 653 C CA . LEU A 1 88 ? 5.467 25.965 123.931 1.00 23.84 85 LEU A CA 1
ATOM 654 C C . LEU A 1 88 ? 6.272 25.559 122.694 1.00 23.67 85 LEU A C 1
ATOM 655 O O . LEU A 1 88 ? 5.701 25.121 121.692 1.00 22.65 85 LEU A O 1
ATOM 660 N N . GLN A 1 89 ? 7.593 25.707 122.767 1.00 22.17 86 GLN A N 1
ATOM 661 C CA . GLN A 1 89 ? 8.454 25.340 121.647 1.00 22.10 86 GLN A CA 1
ATOM 662 C C . GLN A 1 89 ? 8.317 23.853 121.311 1.00 20.87 86 GLN A C 1
ATOM 663 O O . GLN A 1 89 ? 8.304 23.480 120.145 1.00 20.12 86 GLN A O 1
ATOM 669 N N . LEU A 1 90 ? 8.229 23.011 122.338 1.00 22.02 87 LEU A N 1
ATOM 670 C CA . LEU A 1 90 ? 8.087 21.570 122.139 1.00 21.69 87 LEU A CA 1
ATOM 671 C C . LEU A 1 90 ? 6.767 21.294 121.424 1.00 22.29 87 LEU A C 1
ATOM 672 O O . LEU A 1 90 ? 6.692 20.443 120.540 1.00 20.55 87 LEU A O 1
ATOM 677 N N . THR A 1 91 ? 5.727 22.018 121.821 1.00 21.09 88 THR A N 1
ATOM 678 C CA . THR A 1 91 ? 4.421 21.877 121.194 1.00 22.26 88 THR A CA 1
ATOM 679 C C . THR A 1 91 ? 4.542 22.209 119.702 1.00 21.29 88 THR A C 1
ATOM 680 O O . THR A 1 91 ? 3.951 21.543 118.852 1.00 18.89 88 THR A O 1
ATOM 684 N N . GLN A 1 92 ? 5.316 23.242 119.387 1.00 19.02 89 GLN A N 1
ATOM 685 C CA . GLN A 1 92 ? 5.495 23.651 118.000 1.00 19.28 89 GLN A CA 1
ATOM 686 C C . GLN A 1 92 ? 6.272 22.610 117.190 1.00 16.42 89 GLN A C 1
ATOM 687 O O . GLN A 1 92 ? 5.920 22.318 116.047 1.00 15.76 89 GLN A O 1
ATOM 693 N N . TRP A 1 93 ? 7.335 22.062 117.773 1.00 16.02 90 TRP A N 1
ATOM 694 C CA . TRP A 1 93 ? 8.117 21.032 117.090 1.00 17.27 90 TRP A CA 1
ATOM 695 C C . TRP A 1 93 ? 7.256 19.785 116.885 1.00 16.98 90 TRP A C 1
ATOM 696 O O . TRP A 1 93 ? 7.290 19.157 115.831 1.00 16.54 90 TRP A O 1
ATOM 707 N N . THR A 1 94 ? 6.495 19.428 117.914 1.00 17.57 91 THR A N 1
ATOM 708 C CA . THR A 1 94 ? 5.633 18.252 117.860 1.00 18.99 91 THR A CA 1
ATOM 709 C C . THR A 1 94 ? 4.669 18.337 116.685 1.00 21.38 91 THR A C 1
ATOM 710 O O . THR A 1 94 ? 4.498 17.375 115.939 1.00 21.11 91 THR A O 1
ATOM 714 N N . GLN A 1 95 ? 4.043 19.495 116.519 1.00 21.45 92 GLN A N 1
ATOM 715 C CA . GLN A 1 95 ? 3.124 19.699 115.412 1.00 23.28 92 GLN A CA 1
ATOM 716 C C . GLN A 1 95 ? 3.866 19.602 114.075 1.00 21.88 92 GLN A C 1
ATOM 717 O O . GLN A 1 95 ? 3.334 19.075 113.095 1.00 19.27 92 GLN A O 1
ATOM 723 N N . LYS A 1 96 ? 5.092 20.116 114.027 1.00 19.51 93 LYS A N 1
ATOM 724 C CA . LYS A 1 96 ? 5.866 20.056 112.792 1.00 18.77 93 LYS A CA 1
ATOM 725 C C . LYS A 1 96 ? 6.201 18.605 112.440 1.00 18.00 93 LYS A C 1
ATOM 726 O O . LYS A 1 96 ? 6.167 18.220 111.269 1.00 18.54 93 LYS A O 1
ATOM 732 N N . VAL A 1 97 ? 6.531 17.806 113.451 1.00 19.22 94 VAL A N 1
ATOM 733 C CA . VAL A 1 97 ? 6.859 16.399 113.233 1.00 20.38 94 VAL A CA 1
ATOM 734 C C . VAL A 1 97 ? 5.633 15.684 112.676 1.00 20.22 94 V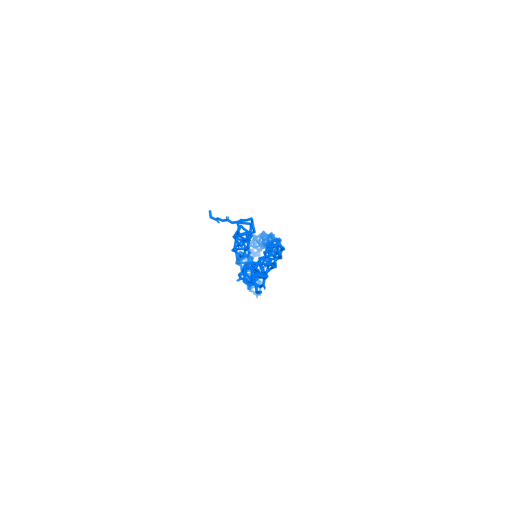AL A C 1
ATOM 735 O O . VAL A 1 97 ? 5.725 14.955 111.695 1.00 19.56 94 VAL A O 1
ATOM 739 N N . ASP A 1 98 ? 4.482 15.910 113.299 1.00 21.81 95 ASP A N 1
ATOM 740 C CA . ASP A 1 98 ? 3.244 15.285 112.850 1.00 22.25 95 ASP A CA 1
ATOM 741 C C . ASP A 1 98 ? 2.975 15.580 111.382 1.00 21.57 95 ASP A C 1
ATOM 742 O O . ASP A 1 98 ? 2.618 14.682 110.625 1.00 21.16 95 ASP A O 1
ATOM 747 N N . LEU A 1 99 ? 3.150 16.839 110.989 1.00 19.49 96 LEU A N 1
ATOM 748 C CA . LEU A 1 99 ? 2.917 17.256 109.607 1.00 18.93 96 LEU A CA 1
ATOM 749 C C . LEU A 1 99 ? 3.955 16.693 108.639 1.00 16.42 96 LEU A C 1
ATOM 750 O O . LEU A 1 99 ? 3.616 16.268 107.537 1.00 17.68 96 LEU A O 1
ATOM 755 N N . ALA A 1 100 ? 5.221 16.711 109.043 1.00 15.04 97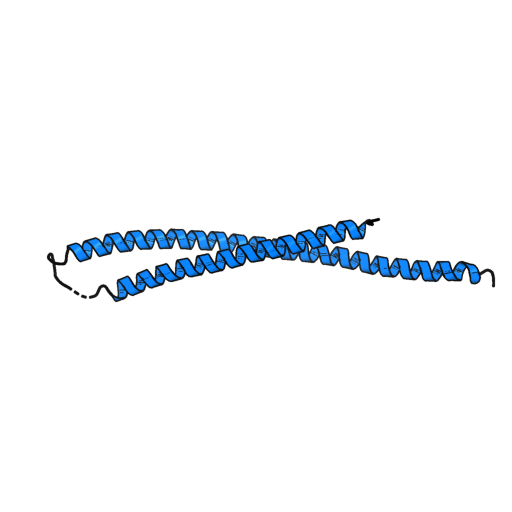 ALA A N 1
ATOM 756 C CA . ALA A 1 100 ? 6.296 16.198 108.195 1.00 14.88 97 ALA A CA 1
ATOM 757 C C . ALA A 1 100 ? 6.095 14.695 107.970 1.00 16.35 97 ALA A C 1
ATOM 758 O O . ALA A 1 100 ? 6.352 14.173 106.885 1.00 14.82 97 ALA A O 1
ATOM 760 N N . LEU A 1 101 ? 5.637 14.012 109.012 1.00 18.13 98 LEU A N 1
ATOM 761 C CA . LEU A 1 101 ? 5.380 12.579 108.945 1.00 19.18 98 LEU A CA 1
ATOM 762 C C . LEU A 1 101 ? 4.229 12.300 107.972 1.00 20.63 98 LEU A C 1
ATOM 763 O O . LEU A 1 101 ? 4.337 11.423 107.110 1.00 20.84 98 LEU A O 1
ATOM 768 N N . LYS A 1 102 ? 3.130 13.041 108.104 1.00 20.53 99 LYS A N 1
ATOM 769 C CA . LYS A 1 102 ? 1.998 12.850 107.197 1.00 21.87 99 LYS A CA 1
ATOM 770 C C . LYS A 1 102 ? 2.450 13.096 105.759 1.00 21.52 99 LYS A C 1
ATOM 771 O O . LYS A 1 102 ? 2.110 12.339 104.850 1.00 18.10 99 LYS A O 1
ATOM 777 N N . SER A 1 103 ? 3.213 14.166 105.557 1.00 18.07 100 SER A N 1
ATOM 778 C CA . SER A 1 103 ? 3.700 14.498 104.223 1.00 17.74 100 SER A CA 1
ATOM 779 C C . SER A 1 103 ? 4.548 13.365 103.636 1.00 18.90 100 SER A C 1
ATOM 780 O O . SER A 1 103 ? 4.365 12.969 102.486 1.00 16.72 100 SER A O 1
ATOM 783 N N . TRP A 1 104 ? 5.484 12.847 104.422 1.00 17.18 101 TRP A N 1
ATOM 784 C CA . TRP A 1 104 ? 6.338 11.773 103.938 1.00 17.79 101 TRP A CA 1
ATOM 785 C C . TRP A 1 104 ? 5.486 10.558 103.543 1.00 18.86 101 TRP A C 1
ATOM 786 O O . TRP A 1 104 ? 5.643 10.006 102.450 1.00 17.41 101 TRP A O 1
ATOM 797 N N . ARG A 1 105 ? 4.575 10.159 104.425 1.00 18.53 102 ARG A N 1
ATOM 798 C CA . ARG A 1 105 ? 3.712 9.017 104.146 1.00 23.97 102 ARG A CA 1
ATOM 799 C C . ARG A 1 105 ? 2.980 9.111 102.812 1.00 23.41 102 ARG A C 1
ATOM 800 O O . ARG A 1 105 ? 2.996 8.164 102.027 1.00 22.98 102 ARG A O 1
ATOM 808 N N . GLU A 1 106 ? 2.336 10.242 102.543 1.00 23.57 103 GLU A N 1
ATOM 809 C CA . GLU A 1 106 ? 1.608 10.358 101.289 1.00 25.74 103 GLU A CA 1
ATOM 810 C C . GLU A 1 106 ? 2.509 10.405 100.060 1.00 22.86 103 GLU A C 1
ATOM 811 O O . GLU A 1 106 ? 2.168 9.844 99.020 1.00 20.69 103 GLU A O 1
ATOM 817 N N . LYS A 1 107 ? 3.652 11.072 100.163 1.00 19.00 104 LYS A N 1
ATOM 818 C CA . LYS A 1 107 ? 4.566 11.105 99.030 1.00 19.94 104 LYS A CA 1
ATOM 819 C C . LYS A 1 107 ? 5.146 9.708 98.814 1.00 19.07 104 LYS A C 1
ATOM 820 O O . LYS A 1 107 ? 5.480 9.325 97.689 1.00 18.70 104 LYS A O 1
ATOM 826 N N . LYS A 1 108 ? 5.250 8.945 99.898 1.00 18.35 105 LYS A N 1
ATOM 827 C CA . LYS A 1 108 ? 5.770 7.584 99.819 1.00 22.09 105 LYS A CA 1
ATOM 828 C C . LYS A 1 108 ? 4.738 6.763 99.051 1.00 22.41 105 LYS A C 1
ATOM 829 O O . LYS A 1 108 ? 5.084 5.912 98.231 1.00 21.96 105 LYS A O 1
ATOM 835 N N . GLN A 1 109 ? 3.463 7.034 99.312 1.00 24.54 106 GLN A N 1
ATOM 836 C CA . GLN A 1 109 ? 2.391 6.321 98.631 1.00 26.51 106 GLN A CA 1
ATOM 837 C C . GLN A 1 109 ? 2.293 6.739 97.167 1.00 25.39 106 GLN A C 1
ATOM 838 O O . GLN A 1 109 ? 1.957 5.924 96.307 1.00 25.58 106 GLN A O 1
ATOM 844 N N . ARG A 1 110 ? 2.600 8.001 96.873 1.00 23.94 107 ARG A N 1
ATOM 845 C CA . ARG A 1 110 ? 2.568 8.453 95.486 1.00 22.85 107 ARG A CA 1
ATOM 846 C C . ARG A 1 110 ? 3.676 7.730 94.717 1.00 22.98 107 ARG A C 1
ATOM 847 O O . ARG A 1 110 ? 3.470 7.290 93.583 1.00 21.32 107 ARG A O 1
ATOM 855 N N . LEU A 1 111 ? 4.850 7.607 95.337 1.00 20.22 108 LEU A N 1
ATOM 856 C CA . LEU A 1 111 ? 5.978 6.932 94.697 1.00 19.74 108 LEU A CA 1
ATOM 857 C C . LEU A 1 111 ? 5.650 5.471 94.374 1.00 20.75 108 LEU A C 1
ATOM 858 O O . LEU A 1 111 ? 5.948 4.995 93.281 1.00 20.11 108 LEU A O 1
ATOM 863 N N . GLN A 1 112 ? 5.044 4.762 95.319 1.00 21.92 109 GLN A N 1
ATOM 864 C CA . GLN A 1 112 ? 4.687 3.367 95.086 1.00 24.55 109 GLN A CA 1
ATOM 865 C C . GLN A 1 112 ? 3.748 3.255 93.889 1.00 25.77 109 GLN A C 1
ATOM 866 O O . GLN A 1 112 ? 3.828 2.305 93.111 1.00 25.87 109 GLN A O 1
ATOM 872 N N . ALA A 1 113 ? 2.859 4.232 93.746 1.00 25.36 110 ALA A N 1
ATOM 873 C CA . ALA A 1 113 ? 1.905 4.243 92.642 1.00 25.26 110 ALA A CA 1
ATOM 874 C C . ALA A 1 113 ? 2.622 4.365 91.298 1.00 25.33 110 ALA A C 1
ATOM 875 O O . ALA A 1 113 ? 2.239 3.718 90.326 1.00 24.38 110 ALA A O 1
ATOM 877 N N . TRP A 1 114 ? 3.659 5.196 91.238 1.00 23.31 111 TRP A N 1
ATOM 878 C CA . TRP A 1 114 ? 4.404 5.350 89.999 1.00 21.84 111 TRP A CA 1
ATOM 879 C C . TRP A 1 114 ? 5.206 4.076 89.752 1.00 21.97 111 TRP A C 1
ATOM 880 O O . TRP A 1 114 ? 5.413 3.676 88.607 1.00 19.41 111 TRP A O 1
ATOM 891 N N . GLN A 1 115 ? 5.652 3.447 90.838 1.00 19.66 112 GLN A N 1
ATOM 892 C CA . GLN A 1 115 ? 6.421 2.209 90.753 1.00 22.57 112 GLN A CA 1
ATOM 893 C C . GLN A 1 115 ? 5.552 1.120 90.134 1.00 22.21 112 GLN A C 1
ATOM 894 O O . GLN A 1 115 ? 6.007 0.348 89.296 1.00 21.73 112 GLN A O 1
ATOM 900 N N . THR A 1 116 ? 4.295 1.067 90.557 1.00 22.73 113 THR A N 1
ATOM 901 C CA . THR A 1 116 ? 3.357 0.083 90.037 1.00 26.83 113 THR A CA 1
ATOM 902 C C . THR A 1 116 ? 3.157 0.280 88.534 1.00 26.99 113 THR A C 1
ATOM 903 O O . THR A 1 116 ? 3.123 -0.686 87.776 1.00 25.99 113 THR A O 1
ATOM 907 N N . LEU A 1 117 ? 3.028 1.531 88.103 1.00 27.27 114 LEU A N 1
ATOM 908 C CA . LEU A 1 117 ? 2.850 1.815 86.681 1.00 26.88 114 LEU A CA 1
ATOM 909 C C . LEU A 1 117 ? 4.065 1.345 85.886 1.00 25.28 114 LEU A C 1
ATOM 910 O O . LEU A 1 117 ? 3.922 0.779 84.800 1.00 24.57 114 LEU A O 1
ATOM 915 N N . GLN A 1 118 ? 5.259 1.582 86.422 1.00 22.37 115 GLN A N 1
ATOM 916 C CA . GLN A 1 118 ? 6.481 1.160 85.743 1.00 26.92 115 GLN A CA 1
ATOM 917 C C . GLN A 1 118 ? 6.532 -0.352 85.609 1.00 25.77 115 GLN A C 1
ATOM 918 O O . GLN A 1 118 ? 6.967 -0.876 84.591 1.00 25.82 115 GLN A O 1
ATOM 924 N N . ASP A 1 119 ? 6.093 -1.051 86.647 1.00 25.96 116 ASP A N 1
ATOM 925 C CA . ASP A 1 119 ? 6.109 -2.500 86.612 1.00 27.08 116 ASP A CA 1
ATOM 926 C C . ASP A 1 119 ? 5.225 -2.988 85.477 1.00 27.81 116 ASP A C 1
ATOM 927 O O . ASP A 1 119 ? 5.570 -3.933 84.781 1.00 26.55 116 ASP A O 1
ATOM 932 N N . ARG A 1 120 ? 4.093 -2.323 85.282 1.00 29.21 117 ARG A N 1
ATOM 933 C CA . ARG A 1 120 ? 3.188 -2.682 84.202 1.00 30.57 117 ARG A CA 1
ATOM 934 C C . ARG A 1 120 ? 3.821 -2.365 82.854 1.00 29.25 117 ARG A C 1
ATOM 935 O O . ARG A 1 120 ? 3.568 -3.054 81.868 1.00 28.00 117 ARG A O 1
ATOM 943 N N . GLN A 1 121 ? 4.638 -1.317 82.815 1.00 27.68 118 GLN A N 1
ATOM 944 C CA . GLN A 1 121 ? 5.306 -0.931 81.581 1.00 27.64 118 GLN A CA 1
ATOM 945 C C . GLN A 1 121 ? 6.358 -1.979 81.238 1.00 26.07 118 GLN A C 1
ATOM 946 O O . GLN A 1 121 ? 6.559 -2.316 80.070 1.00 25.99 118 GLN A O 1
ATOM 952 N N . THR A 1 122 ? 7.032 -2.494 82.260 1.00 24.28 119 THR A N 1
ATOM 953 C CA . THR A 1 122 ? 8.037 -3.522 82.037 1.00 23.33 119 THR A CA 1
ATOM 954 C C . THR A 1 122 ? 7.309 -4.725 81.447 1.00 25.23 119 THR A C 1
ATOM 955 O O . THR A 1 122 ? 7.803 -5.374 80.524 1.00 23.02 119 THR A O 1
ATOM 959 N N . ALA A 1 123 ? 6.118 -4.997 81.979 1.00 23.87 120 ALA A N 1
ATOM 960 C CA . ALA A 1 123 ? 5.304 -6.109 81.508 1.00 25.36 120 ALA A CA 1
ATOM 961 C C . ALA A 1 123 ? 4.884 -5.897 80.058 1.00 25.78 120 ALA A C 1
ATOM 962 O O . ALA A 1 123 ? 5.091 -6.769 79.210 1.00 27.92 120 ALA A O 1
ATOM 964 N N . ALA A 1 124 ? 4.297 -4.737 79.777 1.00 25.56 121 ALA A N 1
ATOM 965 C CA . ALA A 1 124 ? 3.844 -4.410 78.430 1.00 26.22 121 ALA A CA 1
ATOM 966 C C . ALA A 1 124 ? 4.977 -4.496 77.414 1.00 26.05 121 ALA A C 1
ATOM 967 O O . ALA A 1 124 ? 4.804 -5.060 76.331 1.00 26.83 121 ALA A O 1
ATOM 969 N N . ALA A 1 125 ? 6.133 -3.939 77.769 1.00 25.11 122 ALA A N 1
ATOM 970 C CA . ALA A 1 125 ? 7.294 -3.937 76.880 1.00 26.03 122 ALA A CA 1
ATOM 971 C C . ALA A 1 125 ? 7.792 -5.344 76.571 1.00 25.71 122 ALA A C 1
ATOM 972 O O . ALA A 1 125 ? 8.075 -5.672 75.417 1.00 25.60 122 ALA A O 1
ATOM 974 N N . LEU A 1 126 ? 7.913 -6.167 77.607 1.00 24.73 123 LEU A N 1
ATOM 975 C CA . LEU A 1 126 ? 8.380 -7.538 77.433 1.00 25.53 123 LEU A CA 1
ATOM 976 C C . LEU A 1 126 ? 7.399 -8.282 76.535 1.00 23.83 123 LEU A C 1
ATOM 977 O O . LEU A 1 126 ? 7.791 -9.003 75.618 1.00 23.82 123 LEU A O 1
ATOM 982 N N . LEU A 1 127 ? 6.114 -8.075 76.786 1.00 24.23 124 LEU A N 1
ATOM 983 C CA . LEU A 1 127 ? 5.071 -8.721 76.003 1.00 25.50 124 LEU A CA 1
ATOM 984 C C . LEU A 1 127 ? 5.069 -8.249 74.543 1.00 26.54 124 LEU A C 1
ATOM 985 O O . LEU A 1 127 ? 4.861 -9.048 73.629 1.00 26.21 124 LEU A O 1
ATOM 990 N N . ALA A 1 128 ? 5.314 -6.959 74.324 1.00 26.22 125 ALA A N 1
ATOM 991 C CA . ALA A 1 128 ? 5.338 -6.401 72.971 1.00 26.53 125 ALA A CA 1
ATOM 992 C C . ALA A 1 128 ? 6.506 -6.974 72.179 1.00 26.47 125 ALA A C 1
ATOM 993 O O . ALA A 1 128 ? 6.363 -7.342 71.014 1.00 25.73 125 ALA A O 1
ATOM 995 N N . 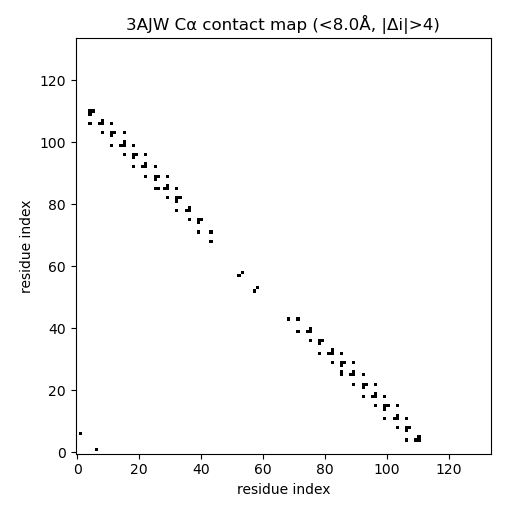GLU A 1 129 ? 7.662 -7.027 72.829 1.00 27.83 126 GLU A N 1
ATOM 996 C CA . GLU A 1 129 ? 8.886 -7.560 72.246 1.00 30.92 126 GLU A CA 1
ATOM 997 C C . GLU A 1 129 ? 8.661 -9.018 71.843 1.00 32.36 126 GLU A C 1
ATOM 998 O O . GLU A 1 129 ? 9.040 -9.446 70.748 1.00 34.13 126 GLU A O 1
ATOM 1004 N N . ASN A 1 130 ? 8.045 -9.773 72.745 1.00 31.83 127 ASN A N 1
ATOM 1005 C CA . ASN A 1 130 ? 7.756 -11.183 72.522 1.00 32.77 127 ASN A CA 1
ATOM 1006 C C . ASN A 1 130 ? 6.890 -11.388 71.283 1.00 35.00 127 ASN A C 1
ATOM 1007 O O . ASN A 1 130 ? 7.173 -12.248 70.445 1.00 35.41 127 ASN A O 1
ATOM 1012 N N . ARG A 1 131 ? 5.835 -10.591 71.164 1.00 35.50 128 ARG A N 1
ATOM 1013 C CA . ARG A 1 131 ? 4.929 -10.713 70.033 1.00 37.36 128 ARG A CA 1
ATOM 1014 C C . ARG A 1 131 ? 5.512 -10.242 68.701 1.00 37.15 128 ARG A C 1
ATOM 1015 O O . ARG A 1 131 ? 5.386 -10.933 67.689 1.00 37.26 128 ARG A O 1
ATOM 1023 N N . MET A 1 132 ? 6.156 -9.080 68.691 1.00 37.51 129 MET A N 1
ATOM 1024 C CA . MET A 1 132 ? 6.718 -8.570 67.447 1.00 40.01 129 MET A CA 1
ATOM 1025 C C . MET A 1 132 ? 7.909 -9.383 66.942 1.00 39.61 129 MET A C 1
ATOM 1026 O O . MET A 1 132 ? 8.131 -9.467 65.737 1.00 38.78 129 MET A O 1
ATOM 1031 N N . ASP A 1 133 ? 8.667 -9.985 67.855 1.00 39.17 130 ASP A N 1
ATOM 1032 C CA . ASP A 1 133 ? 9.824 -10.783 67.459 1.00 40.16 130 ASP A CA 1
ATOM 1033 C C . ASP A 1 133 ? 9.454 -12.131 66.841 1.00 41.55 130 ASP A C 1
ATOM 1034 O O . ASP A 1 133 ? 10.296 -12.782 66.230 1.00 42.68 130 ASP A O 1
ATOM 1039 N 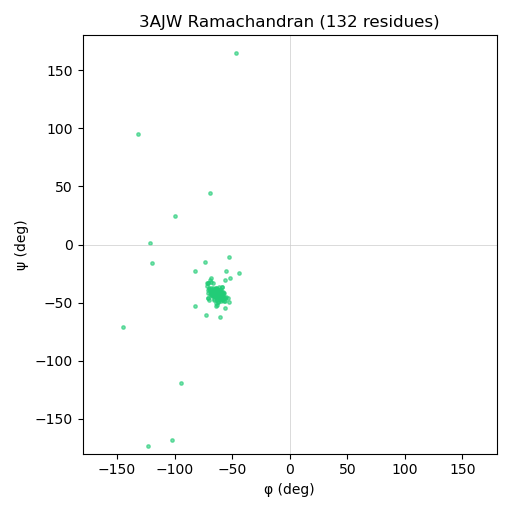N . GLN A 1 134 ? 8.211 -12.567 66.996 1.00 42.17 131 GLN A N 1
ATOM 1040 C CA . GLN A 1 134 ? 7.835 -13.848 66.415 1.00 45.27 131 GLN A CA 1
ATOM 1041 C C . GLN A 1 134 ? 6.718 -13.715 65.393 1.00 48.79 131 GLN A C 1
ATOM 1042 O O . GLN A 1 134 ? 6.468 -14.627 64.609 1.00 48.01 131 GLN A O 1
ATOM 1048 N N . LYS A 1 135 ? 6.046 -12.572 65.412 1.00 53.15 132 LYS A N 1
ATOM 1049 C CA . LYS A 1 135 ? 4.979 -12.291 64.464 1.00 57.63 132 LYS A CA 1
ATOM 1050 C C . LYS A 1 135 ? 5.625 -12.433 63.097 1.00 60.24 132 LYS A C 1
ATOM 1051 O O . LYS A 1 135 ? 5.122 -13.105 62.194 1.00 59.77 132 LYS A O 1
ATOM 1057 N N . LYS A 1 136 ? 6.769 -11.771 62.991 1.00 63.90 133 LYS A N 1
ATOM 1058 C CA . LYS A 1 136 ? 7.590 -11.725 61.797 1.00 66.91 133 LYS A CA 1
ATOM 1059 C C . LYS A 1 136 ? 7.914 -13.104 61.214 1.00 69.09 133 LYS A C 1
ATOM 1060 O O . LYS A 1 136 ? 8.117 -13.230 60.007 1.00 69.79 133 LYS A O 1
ATOM 1066 N N . MET A 1 137 ? 7.961 -14.128 62.066 1.00 70.86 134 MET A N 1
ATOM 1067 C CA . MET A 1 137 ? 8.284 -15.491 61.628 1.00 72.48 134 MET A CA 1
ATOM 1068 C C . MET A 1 137 ? 7.207 -16.538 61.919 1.00 73.54 134 MET A C 1
ATOM 1069 O O . MET A 1 137 ? 7.391 -17.718 61.621 1.00 73.55 134 MET A O 1
ATOM 1074 N N . ASP A 1 138 ? 6.094 -16.111 62.503 1.00 74.81 135 ASP A N 1
ATOM 1075 C CA . ASP A 1 138 ? 5.000 -17.020 62.829 1.00 75.79 135 ASP A CA 1
ATOM 1076 C C . ASP A 1 138 ? 4.126 -17.269 61.610 1.00 76.70 135 ASP A C 1
ATOM 1077 O O . ASP A 1 138 ? 3.864 -18.414 61.242 1.00 76.99 135 ASP A O 1
ATOM 1082 N N . GLU A 1 139 ? 3.675 -16.184 60.991 1.00 77.65 136 GLU A N 1
ATOM 1083 C CA . GLU A 1 139 ? 2.815 -16.260 59.818 1.00 78.26 136 GLU A CA 1
ATOM 1084 C C . GLU A 1 139 ? 3.569 -16.762 58.601 1.00 78.72 136 GLU A C 1
ATOM 1085 O O . GLU A 1 139 ? 3.093 -17.645 57.885 1.00 78.59 136 GLU A O 1
ATOM 1091 N N . PHE A 1 140 ? 4.745 -16.189 58.364 1.00 78.92 137 PHE A N 1
ATOM 1092 C CA . PHE A 1 140 ? 5.554 -16.578 57.220 1.00 79.36 137 PHE A CA 1
ATOM 1093 C C . PHE A 1 140 ? 5.769 -18.082 57.209 1.00 79.93 137 PHE A C 1
ATOM 1094 O O . PHE A 1 140 ? 6.260 -18.641 56.228 1.00 80.05 137 PHE A O 1
ATOM 1102 N N . ALA A 1 141 ? 5.407 -18.733 58.310 1.00 80.54 138 ALA A N 1
ATOM 1103 C CA . ALA A 1 141 ? 5.540 -20.176 58.412 1.00 81.02 138 ALA A CA 1
ATOM 1104 C C . ALA A 1 141 ? 4.550 -20.805 57.438 1.00 81.53 138 ALA A C 1
ATOM 1105 O O . ALA A 1 141 ? 5.005 -21.513 56.515 1.00 82.54 138 ALA A O 1
#

Solvent-accessible surface area: 10541 Å² total; per-residue (Å²): 221,134,40,86,29,69,60,81,30,51,101,10,72,127,68,12,77,83,4,45,167,74,35,21,93,31,132,146,13,19,105,85,0,86,70,66,14,78,101,36,68,70,122,29,76,67,56,102,94,106,99,151,198,32,134,54,142,6,45,85,99,169,94,77,35,66,123,53,29,86,69,8,67,120,36,16,98,111,44,100,89,57,23,65,94,78,58,96,105,30,67,95,5,78,120,27,72,146,98,55,74,112,153,26,108,59,53,73,58,65,30,79,151,96,90,54,60,59,120,92,28,95,78,133,106,68,95,116,121,125,84,123,171,118

Foldseek 3Di:
DADDLRVVLVVLVVQLVVLVVQLVVLVVQLVVLVVVLVVLVVVLVVVVVPPDDDDVVCVVVVVVVVVVNVVSVVVNVVSVVVSVVSVVSNVVSVVSSVVSVVVSVVSVVVVVVVVVVVVVVCVCVVCVVPVVVD

Radius of gyration: 31.11 Å; Cα contacts (8 Å, |Δi|>4): 57; chains: 1; bounding box: 16×58×102 Å

GO terms:
  GO:0005515 protein binding (F, IPI)

Secondary structure (DSSP, 8-state):
---HHHHHHHHHHHHHHHHHHHHHHHHHHHHHHHHHHHHHHHHHHHHHHT----SGGGHHHHHHHHHHHHHHHHHHHHHHHHHHHHHHHHHHHHHHHHHHHHHHHHHHHHHHHHHHHHHHHHHHHHHHHHHTT-

InterPro domains:
  IPR012823 Flagellar export FliJ [PF02050] (6-146)
  IPR012823 Flagellar export FliJ [TIGR02473] (6-144)
  IPR018006 Flagellar FliJ, proteobacteria [PIRSF019404] (1-146)
  IPR018006 Flagellar FliJ, proteobacteria [PR01004] (4-26)
  IPR018006 Flagellar FliJ, proteobacteria [PR01004] (27-43)
  IPR018006 Flagellar FliJ, proteobacteria [PR01004] (44-61)
  IPR018006 Flagellar FliJ, proteobacteria [PR01004] (63-84)
  IPR018006 Flagellar FliJ, proteobacteria [PR01004] (86-107)
  IPR018006 Flagellar FliJ, proteobacteria [PR01004] (108-126)
  IPR018006 Flagellar FliJ, proteobacteria [PR01004] (126-146)
  IPR052570 Flagellar FliJ [PTHR38786] (1-146)
  IPR053716 Flagellar assembly and chemotaxis effector [G3DSA:1.10.287.1700] (1-147)

Nearest PDB structures (foldseek):
  3ajw-assembly1_A  TM=1.008E+00  e=1.795E-17  Salmonella enterica subsp. enterica serovar Typhimurium
  2b5u-assembly2_C  TM=7.973E-01  e=3.149E-01  Escherichia coli
  5y05-assembly1_A  TM=8.996E-01  e=8.254E-01  Mycolicibacterium smegmatis MC2 155
  2ysu-assembly1_B  TM=4.633E-01  e=1.201E-01  Escherichia coli
  8i4v-assembly1_A  TM=3.454E-01  e=5.098E-01  Saccharomyces cerevisiae S288C

Organism: Salmonella typhimurium (strain LT2 / SGSC1412 / ATCC 700720) (NCBI:txid99287)

B-factor: mean 38.33, std 18.57, range [12.26, 83.82]